Protein AF-A0A9E0NI39-F1 (afdb_monomer_lite)

Radius of gyration: 11.55 Å; chains: 1; bounding box: 24×23×24 Å

Secondary structure (DSSP, 8-state):
--SSBTTBS-HHHHHHHHHHHHGGGSSS-GGGSHHHHHHHHHHHTSHHHHHHHHHTT--S---

Structure (mmCIF, N/CA/C/O backbone):
data_AF-A0A9E0NI39-F1
#
_entry.id   AF-A0A9E0NI39-F1
#
loop_
_atom_site.group_PDB
_atom_site.id
_atom_site.type_symbol
_atom_site.label_atom_id
_atom_site.label_alt_id
_atom_site.label_comp_id
_atom_site.label_asym_id
_atom_site.label_entity_id
_atom_site.label_seq_id
_atom_site.pdbx_PDB_ins_code
_atom_site.Cartn_x
_atom_site.Cartn_y
_atom_site.Cartn_z
_atom_site.occupancy
_atom_site.B_iso_or_equiv
_atom_site.auth_seq_id
_atom_site.auth_comp_id
_atom_site.auth_asym_id
_atom_site.auth_atom_id
_atom_site.pdbx_PDB_model_num
ATOM 1 N N . ARG A 1 1 ? -13.858 -9.554 -2.671 1.00 73.94 1 ARG A N 1
ATOM 2 C CA . ARG A 1 1 ? -13.786 -9.120 -1.254 1.00 73.94 1 ARG A CA 1
ATOM 3 C C . ARG A 1 1 ? -13.035 -7.801 -1.224 1.00 73.94 1 ARG A C 1
ATOM 5 O O . ARG A 1 1 ? -12.120 -7.652 -2.027 1.00 73.94 1 ARG A O 1
ATOM 12 N N . ASP A 1 2 ? -13.442 -6.863 -0.373 1.00 87.88 2 ASP A N 1
ATOM 13 C CA . ASP A 1 2 ? -12.868 -5.510 -0.376 1.00 87.88 2 ASP A CA 1
ATOM 14 C C . ASP A 1 2 ? -11.558 -5.398 0.405 1.00 87.88 2 ASP A C 1
ATOM 16 O O . ASP A 1 2 ? -10.682 -4.639 0.002 1.00 87.88 2 ASP A O 1
ATOM 20 N N . TRP A 1 3 ? -11.403 -6.217 1.448 1.00 96.62 3 TRP A N 1
ATOM 21 C CA . TRP A 1 3 ? -10.211 -6.321 2.292 1.00 96.62 3 TRP A CA 1
ATOM 22 C C . TRP A 1 3 ? -9.788 -7.783 2.447 1.00 96.62 3 TRP A C 1
ATOM 24 O O . TRP A 1 3 ? -10.552 -8.698 2.106 1.00 96.62 3 TRP A O 1
ATOM 34 N N . LEU A 1 4 ? -8.573 -8.008 2.948 1.00 97.06 4 LEU A N 1
ATOM 35 C CA . LEU A 1 4 ? -8.034 -9.357 3.147 1.00 97.06 4 LEU A CA 1
ATOM 36 C C . LEU A 1 4 ? -8.801 -10.158 4.201 1.00 97.06 4 LEU A C 1
ATOM 38 O O . LEU A 1 4 ? -9.035 -11.354 4.019 1.00 97.06 4 LEU A O 1
ATOM 42 N N . LEU A 1 5 ? -9.211 -9.498 5.283 1.00 96.94 5 LEU A N 1
ATOM 43 C CA . LEU A 1 5 ? -9.973 -10.111 6.364 1.00 96.94 5 LEU A CA 1
ATOM 44 C C . LEU A 1 5 ? -11.457 -9.759 6.244 1.00 96.94 5 LEU A C 1
ATOM 46 O O . LEU A 1 5 ? -11.828 -8.648 5.868 1.00 96.94 5 LEU A O 1
ATOM 50 N N . ALA A 1 6 ? -12.324 -10.707 6.607 1.00 95.31 6 ALA A N 1
ATOM 51 C CA . ALA A 1 6 ? -13.772 -10.489 6.610 1.00 95.31 6 ALA A CA 1
ATOM 52 C C . ALA A 1 6 ? -14.208 -9.414 7.624 1.00 95.31 6 ALA A C 1
ATOM 54 O O . ALA A 1 6 ? -15.242 -8.782 7.434 1.00 95.31 6 ALA A O 1
ATOM 55 N N . SER A 1 7 ? -13.404 -9.182 8.666 1.00 95.81 7 SER A N 1
ATOM 56 C CA . SER A 1 7 ? -13.605 -8.126 9.663 1.00 95.81 7 SER A CA 1
ATOM 57 C C . SER A 1 7 ? -13.342 -6.710 9.134 1.00 95.81 7 SER A C 1
ATOM 59 O O . SER A 1 7 ? -13.634 -5.746 9.835 1.00 95.81 7 SER A O 1
ATOM 61 N N . GLY A 1 8 ? -12.820 -6.567 7.911 1.00 96.81 8 GLY A N 1
ATOM 62 C CA . GLY A 1 8 ? -12.576 -5.281 7.265 1.00 96.81 8 GLY A CA 1
ATOM 63 C C . GLY A 1 8 ? -11.093 -4.929 7.142 1.00 96.81 8 GLY A C 1
ATOM 64 O O . GLY A 1 8 ? -10.226 -5.801 7.171 1.00 96.81 8 GLY A O 1
ATOM 65 N N . PHE A 1 9 ? -10.823 -3.632 6.963 1.00 97.75 9 PHE A N 1
ATOM 66 C CA . PHE A 1 9 ? -9.470 -3.096 6.812 1.00 97.75 9 PHE A CA 1
ATOM 67 C C . PHE A 1 9 ? -8.624 -3.384 8.052 1.00 97.75 9 PHE A 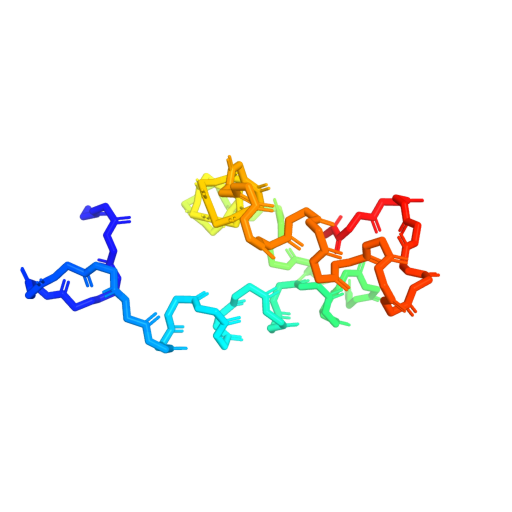C 1
ATOM 69 O O . PHE A 1 9 ? -9.053 -3.143 9.181 1.00 97.75 9 PHE A O 1
ATOM 76 N N . SER A 1 10 ? -7.401 -3.851 7.834 1.00 98.00 10 SER A N 1
ATOM 77 C CA . SER A 1 10 ? -6.485 -4.238 8.901 1.00 98.00 10 SER A CA 1
ATOM 78 C C . SER A 1 10 ? -5.027 -3.982 8.517 1.00 98.00 10 SER A C 1
ATOM 80 O O . SER A 1 10 ? -4.708 -3.617 7.384 1.00 98.00 10 SER A O 1
ATOM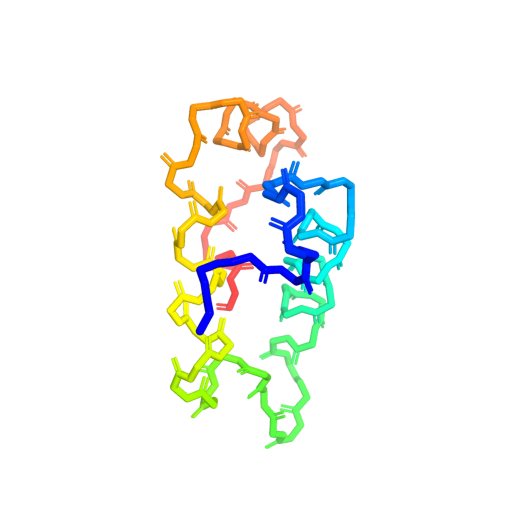 82 N N . ALA A 1 11 ? -4.113 -4.241 9.453 1.00 98.00 11 ALA A N 1
ATOM 83 C CA . ALA A 1 11 ? -2.677 -4.198 9.188 1.00 98.00 11 ALA A CA 1
ATOM 84 C C . ALA A 1 11 ? -2.247 -5.133 8.039 1.00 98.00 11 ALA A C 1
ATOM 86 O O . ALA A 1 11 ? -1.271 -4.839 7.352 1.00 98.00 11 ALA A O 1
ATOM 87 N N . ALA A 1 12 ? -2.992 -6.215 7.773 1.00 98.38 12 ALA A N 1
ATOM 88 C CA . ALA A 1 12 ? -2.708 -7.103 6.648 1.00 98.38 12 ALA A CA 1
ATOM 89 C C . ALA A 1 12 ? -2.808 -6.369 5.299 1.00 98.38 12 ALA A C 1
ATOM 91 O O . ALA A 1 12 ? -2.008 -6.622 4.401 1.00 98.38 12 ALA A O 1
ATOM 92 N N . ASP A 1 13 ? -3.751 -5.432 5.156 1.00 98.56 13 ASP A N 1
ATOM 93 C CA . ASP A 1 13 ? -3.939 -4.669 3.920 1.00 98.56 13 ASP A CA 1
ATOM 94 C C . ASP A 1 13 ? -2.797 -3.664 3.697 1.00 98.56 13 ASP A C 1
ATOM 96 O O . ASP A 1 13 ? -2.338 -3.489 2.568 1.00 98.56 13 ASP A O 1
ATOM 100 N N . LEU A 1 14 ? -2.294 -3.051 4.776 1.00 98.38 14 LEU A N 1
ATOM 101 C CA . LEU A 1 14 ? -1.098 -2.198 4.741 1.00 98.38 14 LEU A CA 1
ATOM 102 C C . LEU A 1 14 ? 0.146 -3.003 4.356 1.00 98.38 14 LEU A C 1
ATOM 104 O O . LEU A 1 14 ? 0.944 -2.566 3.529 1.00 98.38 14 LEU A O 1
ATOM 108 N N . TYR A 1 15 ? 0.291 -4.204 4.916 1.00 98.56 15 TYR A N 1
ATOM 109 C CA . TYR A 1 15 ? 1.414 -5.076 4.596 1.00 98.56 15 TYR A CA 1
ATOM 110 C C . TYR A 1 15 ? 1.367 -5.551 3.138 1.00 98.56 15 TYR A C 1
ATOM 112 O O . TYR A 1 15 ? 2.382 -5.529 2.441 1.00 98.56 15 TYR A O 1
ATOM 120 N N . LEU A 1 16 ? 0.181 -5.907 2.634 1.00 98.38 16 LEU A N 1
ATOM 121 C CA . LEU A 1 16 ? 0.003 -6.241 1.222 1.00 98.38 16 LEU A CA 1
ATOM 122 C C . LEU A 1 16 ? 0.337 -5.054 0.310 1.00 98.38 16 LEU A C 1
ATOM 124 O O . LEU A 1 16 ? 1.010 -5.257 -0.699 1.00 98.38 16 LEU A O 1
ATOM 128 N N . LEU A 1 17 ? -0.047 -3.823 0.669 1.00 98.31 17 LEU A N 1
ATOM 129 C CA . LEU A 1 17 ? 0.369 -2.635 -0.084 1.00 98.31 17 LEU A CA 1
ATOM 130 C C . LEU A 1 17 ? 1.901 -2.549 -0.190 1.00 98.31 17 LEU A C 1
ATOM 132 O O . LEU A 1 17 ? 2.416 -2.263 -1.271 1.00 98.31 17 LEU A O 1
ATOM 136 N N . MET A 1 18 ? 2.634 -2.829 0.892 1.00 97.94 18 MET A N 1
ATOM 137 C CA . MET A 1 18 ? 4.102 -2.832 0.863 1.00 97.94 18 MET A CA 1
ATOM 138 C C . MET A 1 18 ? 4.667 -3.924 -0.046 1.00 97.94 18 MET A C 1
ATOM 140 O O . MET A 1 18 ? 5.591 -3.648 -0.807 1.00 97.94 18 MET A O 1
ATOM 144 N N . MET A 1 19 ? 4.080 -5.125 -0.050 1.00 98.06 19 MET A N 1
ATOM 145 C CA . MET A 1 19 ? 4.478 -6.191 -0.981 1.00 98.06 19 MET A CA 1
ATOM 146 C C . MET A 1 19 ? 4.288 -5.773 -2.442 1.00 98.06 19 MET A C 1
ATOM 148 O O . MET A 1 19 ? 5.184 -5.977 -3.262 1.00 98.06 19 MET A O 1
ATOM 152 N N . VAL A 1 20 ? 3.155 -5.139 -2.767 1.00 97.44 20 VAL A N 1
ATOM 153 C CA . VAL A 1 20 ? 2.910 -4.615 -4.119 1.00 97.44 20 VAL A CA 1
ATOM 154 C C . VAL A 1 20 ? 3.930 -3.525 -4.463 1.00 97.44 20 VAL A C 1
ATOM 156 O O . VAL A 1 20 ? 4.552 -3.584 -5.523 1.00 97.44 20 VAL A O 1
ATOM 159 N N . ARG A 1 21 ? 4.159 -2.576 -3.548 1.00 97.00 21 ARG A N 1
ATOM 160 C CA . ARG A 1 21 ? 5.101 -1.462 -3.721 1.00 97.00 21 ARG A CA 1
ATOM 161 C C . ARG A 1 21 ? 6.543 -1.926 -3.918 1.00 97.00 21 ARG A C 1
ATOM 163 O O . ARG A 1 21 ? 7.218 -1.444 -4.822 1.00 97.00 21 ARG A O 1
ATOM 170 N N . TRP A 1 22 ? 7.053 -2.812 -3.069 1.00 96.19 22 TRP A N 1
ATOM 171 C CA . TRP A 1 22 ? 8.436 -3.289 -3.167 1.00 96.19 22 TRP A CA 1
ATOM 172 C C . TRP A 1 22 ? 8.631 -4.230 -4.358 1.00 96.19 22 TRP A C 1
ATOM 174 O O . TRP A 1 22 ? 9.703 -4.239 -4.956 1.00 96.19 22 TRP A O 1
ATOM 184 N N . GLY A 1 23 ? 7.582 -4.951 -4.762 1.00 95.88 23 GLY A N 1
ATOM 185 C CA . GLY A 1 23 ? 7.593 -5.840 -5.923 1.00 95.88 23 GLY A CA 1
ATOM 186 C C . GLY A 1 23 ? 7.496 -5.145 -7.288 1.00 95.88 23 GLY A C 1
ATOM 187 O O . GLY A 1 23 ? 7.495 -5.833 -8.308 1.00 95.88 23 GLY A O 1
ATOM 188 N N . ARG A 1 24 ? 7.414 -3.809 -7.350 1.00 94.19 24 ARG A N 1
ATOM 189 C CA . ARG A 1 24 ? 7.187 -3.045 -8.597 1.00 94.19 24 ARG A CA 1
ATOM 190 C C . ARG A 1 24 ? 8.265 -3.200 -9.678 1.00 94.19 24 ARG A C 1
ATOM 192 O O . ARG A 1 24 ? 8.021 -2.852 -10.829 1.00 94.19 24 ARG A O 1
ATOM 199 N N . THR A 1 25 ? 9.449 -3.694 -9.314 1.00 94.12 25 THR A N 1
ATOM 200 C CA . THR A 1 25 ? 10.585 -3.940 -10.223 1.00 94.12 25 THR A CA 1
ATOM 201 C C . THR A 1 25 ? 10.794 -5.421 -10.552 1.00 94.12 25 THR A C 1
ATOM 203 O O . THR A 1 25 ? 11.754 -5.761 -11.241 1.00 94.12 25 THR A O 1
ATOM 206 N N . LEU A 1 26 ? 9.930 -6.317 -10.062 1.00 96.12 26 LEU A N 1
ATOM 207 C CA . LEU A 1 26 ? 10.006 -7.744 -10.379 1.00 96.12 26 LEU A CA 1
ATOM 208 C C . LEU A 1 26 ? 9.621 -8.010 -11.846 1.00 96.12 26 LEU A C 1
ATOM 210 O O . LEU A 1 26 ? 8.874 -7.224 -12.424 1.00 96.12 26 LEU A O 1
ATOM 214 N N . PRO A 1 27 ? 10.037 -9.149 -12.439 1.00 96.69 27 PRO A N 1
ATOM 215 C CA . PRO A 1 27 ? 9.669 -9.513 -13.814 1.00 96.69 27 PRO A CA 1
ATOM 216 C C . PRO A 1 27 ? 8.155 -9.584 -14.065 1.00 96.69 27 PRO A C 1
ATOM 218 O O . PRO A 1 27 ? 7.702 -9.395 -15.188 1.00 96.69 27 PRO A O 1
ATOM 221 N N . ARG A 1 28 ? 7.374 -9.861 -13.013 1.00 95.25 28 ARG A N 1
ATOM 222 C CA . ARG A 1 28 ? 5.909 -9.801 -13.014 1.00 95.25 28 ARG A CA 1
ATOM 223 C C . ARG A 1 28 ? 5.438 -8.998 -11.795 1.00 95.25 28 ARG A C 1
ATOM 225 O O . ARG A 1 28 ? 5.201 -9.595 -10.741 1.00 95.25 28 ARG A O 1
ATOM 232 N N . PRO A 1 29 ? 5.346 -7.664 -11.900 1.00 96.56 29 PRO A N 1
ATOM 233 C CA . PRO A 1 29 ? 4.899 -6.808 -10.810 1.00 96.56 29 PRO A CA 1
ATOM 234 C C . PRO A 1 29 ? 3.492 -7.174 -10.337 1.00 96.56 29 PRO A C 1
ATOM 236 O O . PRO A 1 29 ? 2.593 -7.446 -11.131 1.00 96.56 29 PRO A O 1
ATOM 239 N N . ALA A 1 30 ? 3.263 -7.125 -9.025 1.00 96.44 30 ALA A N 1
ATOM 240 C CA . ALA A 1 30 ? 1.950 -7.431 -8.458 1.00 96.44 30 ALA A CA 1
ATOM 241 C C . ALA A 1 30 ? 0.855 -6.450 -8.925 1.00 96.44 30 ALA A C 1
ATOM 243 O O . ALA A 1 30 ? -0.309 -6.838 -9.012 1.00 96.44 30 ALA A O 1
ATOM 244 N N . ARG A 1 31 ? 1.224 -5.209 -9.282 1.00 94.62 31 ARG A N 1
ATOM 245 C CA . ARG A 1 31 ? 0.311 -4.205 -9.858 1.00 94.62 31 ARG A CA 1
ATOM 246 C C . ARG A 1 31 ? -0.282 -4.598 -11.219 1.00 94.62 31 ARG A C 1
ATOM 248 O O . ARG A 1 31 ? -1.290 -4.023 -11.606 1.00 94.62 31 ARG A O 1
ATOM 255 N N . ASP A 1 32 ? 0.282 -5.588 -11.911 1.00 96.69 32 ASP A N 1
ATOM 256 C CA . ASP A 1 32 ? -0.259 -6.073 -13.189 1.00 96.69 32 ASP A CA 1
ATOM 257 C C . ASP A 1 32 ? -1.413 -7.070 -12.977 1.00 96.69 32 ASP A C 1
ATOM 259 O O . ASP A 1 32 ? -2.134 -7.418 -13.912 1.00 96.69 32 ASP A O 1
ATOM 263 N N . LEU A 1 33 ? -1.609 -7.549 -11.742 1.00 96.12 33 LEU A N 1
ATOM 264 C CA . LEU A 1 33 ? -2.730 -8.406 -11.371 1.00 96.12 33 LEU A CA 1
ATOM 265 C C . LEU A 1 33 ? -3.929 -7.521 -10.981 1.00 96.12 33 LEU A C 1
ATOM 267 O O . LEU A 1 33 ? -3.865 -6.859 -9.943 1.00 96.12 33 LEU A O 1
ATOM 271 N N . PRO A 1 34 ? -5.052 -7.529 -11.731 1.00 95.56 34 PRO A N 1
ATOM 272 C CA . PRO A 1 34 ? -6.121 -6.533 -11.569 1.00 95.56 34 PRO A CA 1
ATOM 273 C C . PRO A 1 34 ? -6.695 -6.434 -10.151 1.00 95.56 34 PRO A C 1
ATOM 275 O O . PRO A 1 34 ? -6.982 -5.345 -9.658 1.00 95.56 34 PRO A O 1
ATOM 278 N N . VAL A 1 35 ? -6.830 -7.571 -9.463 1.00 95.81 35 VAL A N 1
ATOM 279 C CA . VAL A 1 35 ? -7.366 -7.621 -8.094 1.00 95.81 35 VAL A CA 1
ATOM 280 C C . VAL A 1 35 ? -6.401 -6.981 -7.091 1.00 95.81 35 VAL A C 1
ATOM 282 O O . VAL A 1 35 ? -6.845 -6.272 -6.189 1.00 95.81 35 VAL A O 1
ATOM 285 N N . LEU A 1 36 ? -5.092 -7.189 -7.261 1.00 96.50 36 LEU A N 1
ATOM 286 C CA . LEU A 1 36 ? -4.077 -6.584 -6.396 1.00 96.50 36 LEU A CA 1
ATOM 287 C C . LEU A 1 36 ? -3.908 -5.096 -6.697 1.00 96.50 36 LEU A C 1
ATOM 289 O O . LEU A 1 36 ? -3.792 -4.308 -5.763 1.00 96.50 36 LEU A O 1
ATOM 293 N N . ALA A 1 37 ? -3.976 -4.697 -7.968 1.00 96.25 37 ALA A N 1
ATOM 294 C CA . ALA A 1 37 ? -3.973 -3.292 -8.365 1.00 96.25 37 ALA A CA 1
ATOM 295 C C . ALA A 1 37 ? -5.143 -2.524 -7.728 1.00 96.25 37 ALA A C 1
ATOM 297 O O . ALA A 1 37 ? -4.947 -1.476 -7.113 1.00 96.25 37 ALA A O 1
ATOM 298 N N . ALA A 1 38 ? -6.357 -3.080 -7.803 1.00 97.12 38 ALA A N 1
ATOM 299 C CA . ALA A 1 38 ? -7.552 -2.483 -7.210 1.00 97.12 38 ALA A CA 1
ATOM 300 C C . ALA A 1 38 ? -7.515 -2.458 -5.670 1.00 97.12 38 ALA A C 1
ATOM 302 O O . ALA A 1 38 ? -8.061 -1.544 -5.045 1.00 97.12 38 ALA A O 1
ATOM 303 N N . HIS A 1 39 ? -6.891 -3.455 -5.035 1.00 97.88 39 HIS A N 1
ATOM 304 C CA . HIS A 1 39 ? -6.657 -3.452 -3.587 1.00 97.88 39 HIS A CA 1
ATOM 305 C C . HIS A 1 39 ? -5.651 -2.364 -3.193 1.00 97.88 39 HIS A C 1
ATOM 307 O O . HIS A 1 39 ? -5.979 -1.505 -2.373 1.00 97.88 39 HIS A O 1
ATOM 313 N N . ALA A 1 40 ? -4.489 -2.315 -3.849 1.00 97.56 40 ALA A N 1
ATOM 314 C CA . ALA A 1 40 ? -3.457 -1.318 -3.587 1.00 97.56 40 ALA A CA 1
ATOM 315 C C . ALA A 1 40 ? -3.969 0.113 -3.808 1.00 97.56 40 ALA A C 1
ATOM 317 O O . ALA A 1 40 ? -3.734 0.981 -2.968 1.00 97.56 40 ALA A O 1
ATOM 318 N N . ALA A 1 41 ? -4.743 0.351 -4.872 1.00 97.25 41 ALA A N 1
ATOM 319 C CA . ALA A 1 41 ? -5.379 1.642 -5.129 1.00 97.25 41 ALA A CA 1
ATOM 320 C C . ALA A 1 41 ? -6.309 2.074 -3.981 1.00 97.25 41 ALA A C 1
ATOM 322 O O . ALA A 1 41 ? -6.279 3.232 -3.568 1.00 97.25 41 ALA A O 1
ATOM 323 N N . ARG A 1 42 ? -7.089 1.147 -3.405 1.00 97.94 42 ARG A N 1
ATOM 324 C CA . ARG A 1 42 ? -7.937 1.430 -2.233 1.00 97.94 42 ARG A CA 1
ATOM 325 C C . ARG A 1 42 ? -7.133 1.776 -0.986 1.00 97.94 42 ARG A C 1
ATOM 327 O O . ARG A 1 42 ? -7.534 2.680 -0.256 1.00 97.94 42 ARG A O 1
ATOM 334 N N . VAL A 1 43 ? -6.019 1.086 -0.733 1.00 98.25 43 VAL A N 1
ATOM 335 C CA . VAL A 1 43 ? -5.158 1.388 0.423 1.00 9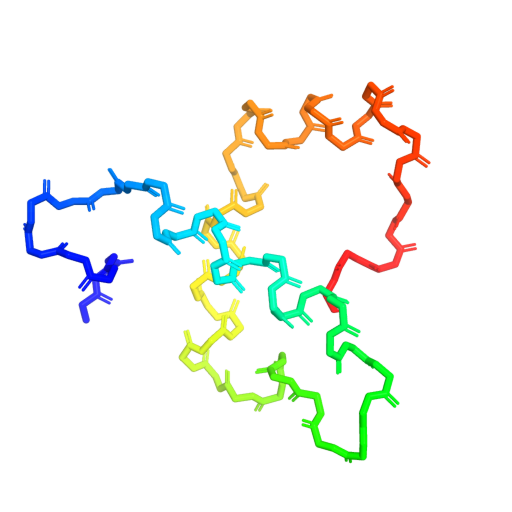8.25 43 VAL A CA 1
ATOM 336 C C . VAL A 1 43 ? -4.465 2.745 0.233 1.00 98.25 43 VAL A C 1
ATOM 338 O O . VAL A 1 43 ? -4.515 3.573 1.140 1.00 98.25 43 VAL A O 1
ATOM 341 N N . LEU A 1 44 ? -3.919 3.025 -0.957 1.00 97.81 44 LEU A N 1
ATOM 342 C CA . LEU A 1 44 ? -3.312 4.320 -1.314 1.00 97.81 44 LEU A CA 1
ATOM 343 C C . LEU A 1 44 ? -4.312 5.485 -1.271 1.00 97.81 44 LEU A C 1
ATOM 345 O O . LEU A 1 44 ? -3.940 6.625 -1.001 1.00 97.81 44 LEU A O 1
ATOM 349 N N . ALA A 1 45 ? -5.597 5.215 -1.511 1.00 97.31 45 ALA A N 1
ATOM 350 C CA . ALA A 1 45 ? -6.650 6.220 -1.439 1.00 97.31 45 ALA A CA 1
ATOM 351 C C . ALA A 1 45 ? -6.972 6.683 0.000 1.00 97.31 45 ALA A C 1
ATOM 353 O O . ALA A 1 45 ? -7.746 7.633 0.170 1.00 97.31 45 ALA A O 1
ATOM 354 N N . ARG A 1 46 ? -6.386 6.079 1.041 1.00 97.81 46 ARG A N 1
ATOM 355 C CA . ARG A 1 46 ? -6.620 6.480 2.436 1.00 97.81 46 ARG A CA 1
ATOM 356 C C . ARG A 1 46 ? -5.784 7.719 2.806 1.00 97.81 46 ARG A C 1
ATOM 358 O O . ARG A 1 46 ? -4.580 7.707 2.561 1.00 97.81 46 ARG A O 1
ATOM 365 N N . PRO A 1 47 ? -6.365 8.750 3.456 1.00 98.19 47 PRO A N 1
ATOM 366 C CA . PRO A 1 47 ? -5.632 9.960 3.851 1.00 98.19 47 PRO A CA 1
ATOM 367 C C . PRO A 1 47 ? -4.378 9.675 4.682 1.00 98.19 47 PRO A C 1
ATOM 369 O O . PRO A 1 47 ? -3.309 10.141 4.322 1.00 98.19 47 PRO A O 1
ATOM 372 N N . ALA A 1 48 ? -4.4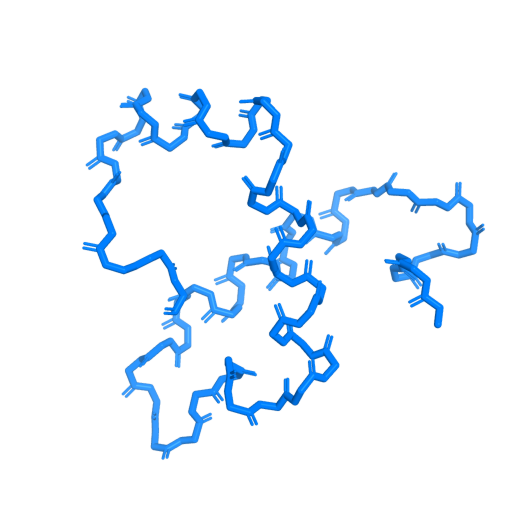90 8.815 5.699 1.00 98.00 48 ALA A N 1
ATOM 373 C CA . ALA A 1 48 ? -3.361 8.452 6.557 1.00 98.00 48 ALA A CA 1
ATOM 374 C C . ALA A 1 48 ? -2.206 7.781 5.791 1.00 98.00 48 ALA A C 1
ATOM 376 O O . ALA A 1 48 ? -1.049 7.945 6.154 1.00 98.00 48 ALA A O 1
ATOM 377 N N . VAL A 1 49 ? -2.500 7.033 4.720 1.00 98.00 49 VAL A N 1
ATOM 378 C CA . VAL A 1 49 ? -1.461 6.398 3.890 1.00 98.00 49 VAL A CA 1
ATOM 379 C C . VAL A 1 49 ? -0.745 7.445 3.042 1.00 98.00 49 VAL A C 1
ATOM 381 O O . VAL A 1 49 ? 0.478 7.414 2.960 1.00 98.00 49 VAL A O 1
ATOM 384 N N . ARG A 1 50 ? -1.486 8.396 2.456 1.00 97.44 50 ARG A N 1
ATOM 385 C CA . ARG A 1 50 ? -0.890 9.528 1.729 1.00 97.44 50 ARG A CA 1
ATOM 386 C C . ARG A 1 50 ? -0.009 10.384 2.634 1.00 97.44 50 ARG A C 1
ATOM 388 O O . ARG A 1 50 ?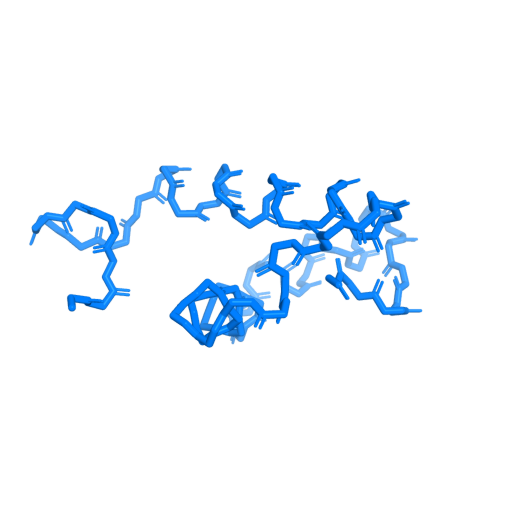 1.140 10.611 2.291 1.00 97.44 50 ARG A O 1
ATOM 395 N N . GLU A 1 51 ? -0.522 10.767 3.800 1.00 98.12 51 GLU A N 1
ATOM 396 C CA . GLU A 1 51 ? 0.221 11.537 4.804 1.00 98.12 51 GLU A CA 1
ATOM 397 C C . GLU A 1 51 ? 1.490 10.799 5.244 1.00 98.12 51 GLU A C 1
ATOM 399 O O . GLU A 1 51 ? 2.568 11.378 5.269 1.00 98.12 51 GLU A O 1
ATOM 404 N N . THR A 1 52 ? 1.395 9.492 5.511 1.00 98.06 52 THR A N 1
ATOM 405 C CA . THR A 1 52 ? 2.569 8.679 5.863 1.00 98.06 52 THR A CA 1
ATOM 406 C C . THR A 1 52 ? 3.604 8.685 4.739 1.00 98.06 52 THR A C 1
ATOM 408 O O . THR A 1 52 ? 4.789 8.853 4.996 1.00 98.06 52 THR A O 1
ATOM 411 N N . PHE A 1 53 ? 3.177 8.546 3.481 1.00 97.69 53 PHE A N 1
ATOM 412 C CA . PHE A 1 53 ? 4.092 8.574 2.338 1.00 97.69 53 PHE A CA 1
ATOM 413 C C . PHE A 1 53 ? 4.754 9.942 2.161 1.00 97.69 53 PHE A C 1
ATOM 415 O O . PHE A 1 53 ? 5.931 9.992 1.811 1.00 97.69 53 PHE A O 1
ATOM 422 N N . GLU A 1 54 ? 4.031 11.031 2.417 1.00 97.62 54 GLU A N 1
ATOM 423 C CA . GLU A 1 54 ? 4.584 12.388 2.424 1.00 97.62 54 GLU A CA 1
ATOM 424 C C . GLU A 1 54 ? 5.622 12.558 3.543 1.00 97.62 54 GLU A C 1
ATOM 426 O O . GLU A 1 54 ? 6.738 13.004 3.273 1.00 97.62 54 GLU A O 1
ATOM 431 N N . LEU A 1 55 ? 5.300 12.132 4.770 1.00 98.38 55 LEU A N 1
ATOM 432 C CA . LEU A 1 55 ? 6.204 12.178 5.927 1.00 98.38 55 LEU A CA 1
ATOM 433 C C . LEU A 1 55 ? 7.463 11.319 5.730 1.00 98.38 55 LEU A C 1
ATOM 435 O O . LEU A 1 55 ? 8.548 11.704 6.158 1.00 98.38 55 LEU A O 1
ATOM 439 N N . GLU A 1 56 ? 7.334 10.174 5.059 1.00 97.81 56 GLU A N 1
ATOM 440 C CA . GLU A 1 56 ? 8.450 9.283 4.719 1.00 97.81 56 GLU A CA 1
ATOM 441 C C . GLU A 1 56 ? 9.214 9.714 3.449 1.00 97.81 56 GLU A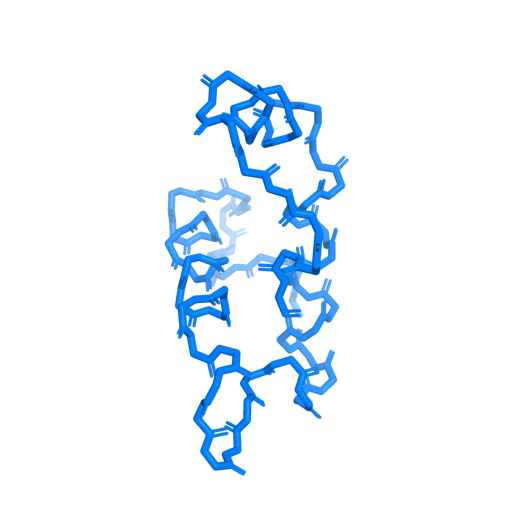 C 1
ATOM 443 O O . GLU A 1 56 ? 10.192 9.068 3.067 1.00 97.81 56 GLU A O 1
ATOM 448 N N . GLY A 1 57 ? 8.792 10.788 2.770 1.00 97.56 57 GLY A N 1
ATOM 449 C CA . GLY A 1 57 ? 9.450 11.293 1.560 1.00 97.56 57 GLY A CA 1
ATOM 450 C C . GLY A 1 57 ? 9.322 10.370 0.340 1.00 97.56 57 GLY A C 1
ATOM 451 O O . GLY A 1 57 ? 10.192 10.358 -0.534 1.00 97.56 57 GLY A O 1
ATOM 452 N N . LEU A 1 58 ? 8.258 9.567 0.264 1.00 95.94 58 LEU A N 1
ATOM 453 C CA . LEU A 1 58 ? 8.020 8.643 -0.841 1.00 95.94 58 LEU A CA 1
ATOM 454 C C . LEU A 1 58 ? 7.363 9.361 -2.027 1.00 95.94 58 LEU A C 1
ATOM 456 O O . LEU A 1 58 ? 6.328 10.012 -1.893 1.00 95.94 58 LEU A O 1
ATOM 460 N N . SER A 1 59 ? 7.911 9.158 -3.227 1.00 92.88 59 SER A N 1
ATOM 461 C CA . SER A 1 59 ? 7.373 9.694 -4.481 1.00 92.88 59 SER A CA 1
ATOM 462 C C . SER A 1 59 ? 6.737 8.618 -5.367 1.00 92.88 59 SER A C 1
ATOM 464 O O . SER A 1 59 ? 7.024 7.420 -5.255 1.00 92.88 59 SER A O 1
ATOM 466 N N . ALA A 1 60 ? 5.840 9.060 -6.251 1.00 91.38 60 ALA A N 1
ATOM 467 C CA . ALA A 1 60 ? 5.228 8.217 -7.269 1.00 91.38 60 ALA A CA 1
ATOM 468 C C . ALA A 1 60 ? 6.253 7.802 -8.355 1.00 91.38 60 ALA A C 1
ATOM 470 O O . ALA A 1 60 ? 7.182 8.563 -8.631 1.00 91.38 60 ALA A O 1
ATOM 471 N N . PRO A 1 61 ? 6.075 6.637 -9.014 1.00 92.06 61 PRO A N 1
ATOM 472 C CA . PRO A 1 61 ? 4.982 5.678 -8.835 1.00 92.06 61 PRO A CA 1
ATOM 473 C C . PRO A 1 61 ? 5.102 4.866 -7.535 1.00 92.06 61 PRO A C 1
ATOM 475 O O . PRO A 1 61 ? 6.151 4.308 -7.204 1.00 92.06 61 PRO A O 1
ATOM 478 N N . TYR A 1 62 ? 3.994 4.788 -6.792 1.00 93.62 62 TYR A N 1
ATOM 479 C CA . TYR A 1 62 ? 3.952 4.111 -5.494 1.00 93.62 62 TYR A CA 1
ATOM 480 C C . TYR A 1 62 ? 3.912 2.588 -5.597 1.00 93.62 62 TYR A C 1
ATOM 482 O O . TYR A 1 62 ? 4.440 1.918 -4.715 1.00 93.62 62 TYR A O 1
ATOM 490 N N . VAL A 1 63 ? 3.330 2.054 -6.668 1.00 93.56 63 VAL A N 1
ATOM 491 C CA . VAL A 1 63 ? 3.190 0.622 -6.961 1.00 93.56 63 VAL A CA 1
ATOM 492 C C . VAL A 1 63 ? 3.573 0.331 -8.390 1.00 93.56 63 VAL A C 1
ATOM 494 O O . VAL A 1 63 ? 3.496 1.252 -9.233 1.00 93.56 63 VAL A O 1
#

pLDDT: mean 96.24, std 3.44, range [73.94, 98.56]

Foldseek 3Di:
DQDPDPVDDDVVLVVLLVQQQVQCPPPDRPCVPPVSVNSNVVVCPDPVNVVVCVVVVHDPPRD

Sequence (63 aa):
RDWLLASGFSAADLYLLMMVRWGRTLPRPARDLPVLAAHAARVLARPAVRETFELEGLSAPYV